Protein AF-A0A2P5E1N3-F1 (afdb_monomer_lite)

Structure (mmCIF, N/CA/C/O backbone):
data_AF-A0A2P5E1N3-F1
#
_entry.id   AF-A0A2P5E1N3-F1
#
loop_
_atom_site.group_PDB
_atom_site.id
_atom_site.type_symbol
_atom_site.label_atom_id
_atom_site.label_alt_id
_atom_site.label_comp_id
_atom_site.label_asym_id
_atom_si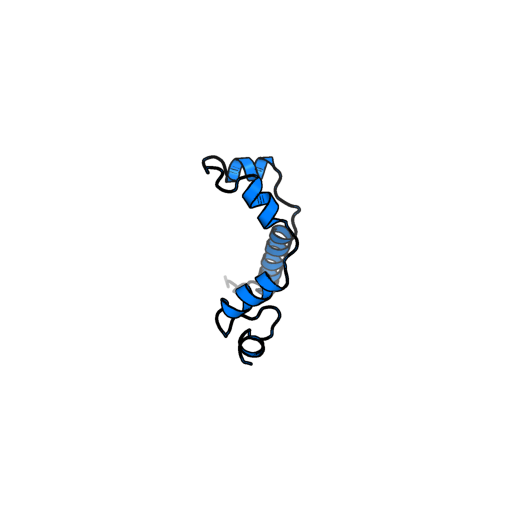te.label_entity_id
_atom_site.label_seq_id
_atom_site.pdbx_PDB_ins_code
_atom_site.Cartn_x
_atom_site.Cartn_y
_atom_site.Cartn_z
_atom_site.occupancy
_atom_site.B_iso_or_equiv
_atom_site.auth_seq_id
_atom_site.auth_comp_id
_atom_site.auth_asym_id
_atom_site.auth_atom_id
_atom_site.pdbx_PDB_model_num
ATOM 1 N N . MET A 1 1 ? -3.501 2.877 -59.679 1.00 39.47 1 MET A N 1
ATOM 2 C CA . MET A 1 1 ? -3.053 2.029 -58.555 1.00 39.47 1 MET A CA 1
ATOM 3 C C . MET A 1 1 ? -3.841 2.467 -57.329 1.00 39.47 1 MET A C 1
ATOM 5 O O . MET A 1 1 ? -3.687 3.600 -56.897 1.00 39.47 1 MET A O 1
ATOM 9 N N . ARG A 1 2 ? -4.819 1.660 -56.908 1.00 38.91 2 ARG A N 1
ATOM 10 C CA . ARG A 1 2 ? -5.811 2.009 -55.881 1.00 38.91 2 ARG A CA 1
ATOM 11 C C . ARG A 1 2 ? -5.284 1.495 -54.542 1.00 38.91 2 ARG A C 1
ATOM 13 O O . ARG A 1 2 ? -5.077 0.298 -54.405 1.00 38.91 2 ARG A O 1
ATOM 20 N N . MET A 1 3 ? -4.998 2.403 -53.615 1.00 42.53 3 MET A N 1
ATOM 21 C CA . MET A 1 3 ? -4.577 2.059 -52.258 1.00 42.53 3 MET A CA 1
ATOM 22 C C . MET A 1 3 ? -5.846 1.738 -51.466 1.00 42.53 3 MET A C 1
ATOM 24 O O . MET A 1 3 ? -6.635 2.639 -51.183 1.00 42.53 3 MET A O 1
ATOM 28 N N . GLU A 1 4 ? -6.095 0.459 -51.190 1.00 45.91 4 GLU A N 1
ATOM 29 C CA . GLU A 1 4 ? -7.156 0.065 -50.266 1.00 45.91 4 GLU A CA 1
ATOM 30 C C . GLU A 1 4 ? -6.752 0.465 -48.846 1.00 45.91 4 GLU A C 1
ATOM 32 O O . GLU A 1 4 ? -5.682 0.100 -48.356 1.00 45.91 4 GLU A O 1
ATOM 37 N N . GLY A 1 5 ? -7.606 1.264 -48.205 1.00 52.16 5 GLY A N 1
ATOM 38 C CA . GLY A 1 5 ? -7.486 1.608 -46.797 1.00 52.16 5 GLY A CA 1
ATOM 39 C C . GLY A 1 5 ? -7.644 0.346 -45.960 1.00 52.16 5 GLY A C 1
ATOM 40 O O . GLY A 1 5 ? -8.750 -0.159 -45.793 1.00 52.16 5 GLY A O 1
ATOM 41 N N . GLY A 1 6 ? -6.525 -0.172 -45.459 1.00 53.06 6 GLY A N 1
ATOM 42 C CA . GLY A 1 6 ? -6.522 -1.279 -44.518 1.00 53.06 6 GLY A CA 1
ATOM 43 C C . GLY A 1 6 ? -7.115 -0.826 -43.190 1.00 53.06 6 GLY A C 1
ATOM 44 O O . GLY A 1 6 ? -6.463 -0.113 -42.429 1.00 53.06 6 GLY A O 1
ATOM 45 N N . GLU A 1 7 ? -8.345 -1.247 -42.900 1.00 54.50 7 GLU A N 1
ATOM 46 C CA . GLU A 1 7 ? -8.889 -1.216 -41.545 1.00 54.50 7 GLU A CA 1
ATOM 47 C C . GLU A 1 7 ? -7.935 -1.979 -40.618 1.00 54.50 7 GLU A C 1
ATOM 49 O O . GLU A 1 7 ? -7.831 -3.209 -40.657 1.00 54.50 7 GLU A O 1
ATOM 54 N N . ILE A 1 8 ? -7.228 -1.254 -39.752 1.00 59.03 8 ILE A N 1
ATOM 55 C CA . ILE A 1 8 ? -6.526 -1.872 -38.632 1.00 59.03 8 ILE A CA 1
ATOM 56 C C . ILE A 1 8 ? -7.612 -2.480 -37.745 1.00 59.03 8 ILE A C 1
ATOM 58 O O . ILE A 1 8 ? -8.385 -1.762 -37.113 1.00 59.03 8 ILE A O 1
ATOM 62 N N . LYS A 1 9 ? -7.696 -3.815 -37.717 1.00 60.97 9 LYS A N 1
ATOM 6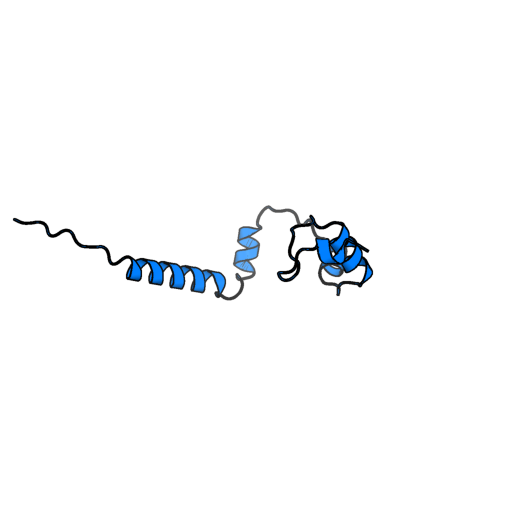3 C CA . LYS A 1 9 ? -8.609 -4.573 -36.850 1.00 60.97 9 LYS A CA 1
ATOM 64 C C . LYS A 1 9 ? -8.343 -4.217 -35.382 1.00 60.97 9 LYS A C 1
ATOM 66 O O . LYS A 1 9 ? -7.550 -4.877 -34.713 1.00 60.97 9 LYS A O 1
ATOM 71 N N . VAL A 1 10 ? -9.050 -3.209 -34.869 1.00 60.91 10 VAL A N 1
ATOM 72 C CA . VAL A 1 10 ? -8.951 -2.680 -33.493 1.00 60.91 10 VAL A CA 1
ATOM 73 C C . VAL A 1 10 ? -9.041 -3.796 -32.445 1.00 60.91 10 VAL A C 1
ATOM 75 O O . VAL A 1 10 ? -8.276 -3.806 -31.488 1.00 60.91 10 VAL A O 1
ATOM 78 N N . LYS A 1 11 ? -9.876 -4.819 -32.686 1.00 60.75 11 LYS A N 1
ATOM 79 C CA . LYS A 1 11 ? -10.006 -6.001 -31.812 1.00 60.75 11 LYS A CA 1
ATOM 80 C C . LYS A 1 11 ? -8.701 -6.791 -31.629 1.00 60.75 11 LYS A C 1
ATOM 82 O O . LYS A 1 11 ? -8.490 -7.372 -30.569 1.00 60.75 11 LYS A O 1
ATOM 87 N N . GLY A 1 12 ? -7.836 -6.830 -32.645 1.00 73.12 12 GLY A N 1
ATOM 88 C CA . GLY A 1 12 ? -6.531 -7.490 -32.555 1.00 73.12 12 GLY A CA 1
ATOM 89 C C . GLY A 1 12 ? -5.570 -6.728 -31.646 1.00 73.12 12 GLY A C 1
ATOM 90 O O . GLY A 1 12 ? -4.877 -7.340 -30.840 1.00 73.12 12 GLY A O 1
ATOM 91 N N . VAL A 1 13 ? -5.596 -5.395 -31.715 1.00 83.38 13 VAL A N 1
ATOM 92 C CA . VAL A 1 13 ? -4.785 -4.521 -30.856 1.00 83.38 13 VAL A CA 1
ATOM 93 C C . VAL A 1 13 ? -5.254 -4.602 -29.405 1.00 83.38 13 VAL A C 1
ATOM 95 O O . VAL A 1 13 ? -4.423 -4.750 -28.515 1.00 83.38 13 VAL A O 1
ATOM 98 N N . THR A 1 14 ? -6.569 -4.592 -29.157 1.00 89.12 14 THR A N 1
ATOM 99 C CA . THR A 1 14 ? -7.125 -4.732 -27.799 1.00 89.12 14 THR A CA 1
ATOM 100 C C . THR A 1 14 ? -6.636 -6.008 -27.124 1.00 89.12 14 THR A C 1
ATOM 102 O O . THR A 1 14 ? -6.144 -5.951 -26.003 1.00 89.12 14 THR A O 1
ATOM 105 N N . LYS A 1 15 ? -6.676 -7.143 -27.831 1.00 89.62 15 LYS A N 1
ATOM 106 C CA . LYS A 1 15 ? -6.201 -8.418 -27.287 1.00 89.62 15 LYS A CA 1
ATOM 107 C C . LYS A 1 15 ? -4.701 -8.400 -26.977 1.00 89.62 15 LYS A C 1
ATOM 109 O O . LYS A 1 15 ? -4.289 -8.900 -25.939 1.00 89.62 15 LYS A O 1
ATOM 114 N N . VAL A 1 16 ? -3.889 -7.780 -27.837 1.00 91.69 16 VAL A N 1
ATOM 115 C CA . VAL A 1 16 ? -2.446 -7.615 -27.591 1.00 91.69 16 VAL A CA 1
ATOM 116 C C . VAL A 1 16 ? -2.191 -6.776 -26.336 1.00 91.69 16 VAL A C 1
ATOM 118 O O . VAL A 1 16 ? -1.335 -7.136 -25.531 1.00 91.69 16 VAL A O 1
ATOM 121 N N . VAL A 1 17 ? -2.946 -5.692 -26.141 1.00 92.06 17 VAL A N 1
ATOM 122 C CA . VAL A 1 17 ? -2.843 -4.832 -24.950 1.00 92.06 17 VAL A CA 1
ATOM 123 C C . VAL A 1 17 ? -3.279 -5.581 -23.688 1.00 92.06 17 VAL A C 1
ATOM 125 O O . VAL A 1 17 ? -2.573 -5.546 -22.681 1.00 92.06 17 VAL A O 1
ATOM 128 N N . GLU A 1 18 ? -4.405 -6.293 -23.738 1.00 92.44 18 GLU A N 1
ATOM 129 C CA . GLU A 1 18 ? -4.899 -7.102 -22.618 1.00 92.44 18 GLU A CA 1
ATOM 130 C C . GLU A 1 18 ? -3.910 -8.202 -22.227 1.00 92.44 18 GLU A C 1
ATOM 132 O O . GLU A 1 18 ? -3.594 -8.348 -21.046 1.00 92.44 18 GLU A O 1
ATOM 137 N N . ASP A 1 19 ? -3.386 -8.946 -23.203 1.00 90.88 19 ASP A N 1
ATOM 138 C CA . ASP A 1 19 ? -2.417 -10.018 -22.965 1.00 90.88 19 ASP A CA 1
ATOM 139 C C . ASP A 1 19 ? -1.098 -9.465 -22.407 1.00 90.88 19 ASP A C 1
ATOM 141 O O . ASP A 1 19 ? -0.477 -10.090 -21.545 1.00 90.88 19 ASP A O 1
ATOM 145 N N . TYR A 1 20 ? -0.674 -8.285 -22.867 1.00 88.56 20 TYR A N 1
ATOM 146 C CA . TYR A 1 20 ? 0.513 -7.599 -22.363 1.00 88.56 20 TYR A CA 1
ATOM 147 C C . TYR A 1 20 ? 0.358 -7.212 -20.888 1.00 88.56 20 TYR A C 1
ATOM 149 O O . TYR A 1 20 ? 1.177 -7.610 -20.057 1.00 88.56 20 TYR A O 1
ATOM 157 N N . PHE A 1 21 ? -0.719 -6.505 -20.535 1.00 90.06 21 PHE A N 1
ATOM 158 C CA . PHE A 1 21 ? -0.936 -6.086 -19.150 1.00 90.06 21 PHE A CA 1
ATOM 159 C C . PHE A 1 21 ? -1.265 -7.260 -18.229 1.00 90.06 21 PHE A C 1
ATOM 161 O O . PHE A 1 21 ? -0.764 -7.288 -17.107 1.00 90.06 21 PHE A O 1
ATOM 168 N N . ARG A 1 22 ? -2.005 -8.278 -18.691 1.00 88.69 22 ARG A N 1
ATOM 169 C CA . ARG A 1 22 ? -2.187 -9.519 -17.918 1.00 88.69 22 ARG A CA 1
ATOM 170 C C . ARG A 1 22 ? -0.850 -10.150 -17.567 1.00 88.69 22 ARG A C 1
ATOM 172 O O . ARG A 1 22 ? -0.676 -10.549 -16.427 1.00 88.69 22 ARG A O 1
ATOM 179 N N . LYS A 1 23 ? 0.093 -10.228 -18.508 1.00 86.69 23 LYS A N 1
ATOM 180 C CA . LYS A 1 23 ? 1.420 -10.800 -18.237 1.00 86.69 23 LYS A CA 1
ATOM 181 C C . LYS A 1 23 ? 2.222 -9.963 -17.246 1.00 86.69 23 LYS A C 1
ATOM 183 O O . LYS A 1 23 ? 2.843 -10.549 -16.374 1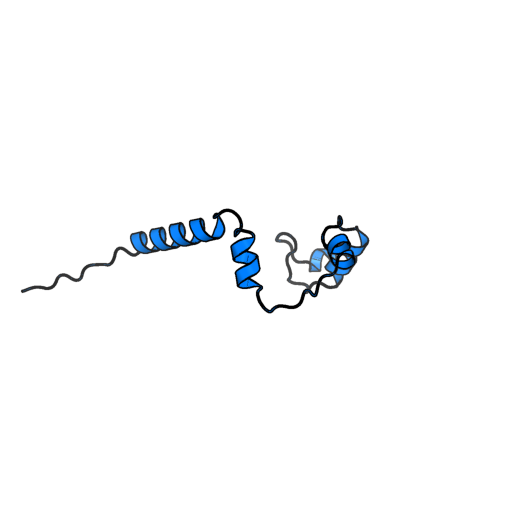.00 86.69 23 LYS A O 1
ATOM 188 N N . ILE A 1 24 ? 2.178 -8.635 -17.347 1.00 84.62 24 ILE A N 1
ATOM 189 C CA . ILE A 1 24 ? 2.873 -7.737 -16.407 1.00 84.62 24 ILE A CA 1
ATOM 190 C C . ILE A 1 24 ? 2.286 -7.827 -14.997 1.00 84.62 24 ILE A C 1
ATOM 192 O O . ILE A 1 24 ? 3.027 -7.833 -14.022 1.00 84.62 24 ILE A O 1
ATOM 196 N N . PHE A 1 25 ? 0.962 -7.895 -14.873 1.00 82.19 25 PHE A N 1
ATOM 197 C CA . PHE A 1 25 ? 0.304 -7.926 -13.566 1.00 82.19 25 PHE A CA 1
ATOM 198 C C . PHE A 1 25 ? 0.175 -9.335 -12.974 1.00 82.19 25 PHE A C 1
ATOM 200 O O . PHE A 1 25 ? -0.084 -9.461 -11.782 1.00 82.19 25 PHE A O 1
ATOM 207 N N . ALA A 1 26 ? 0.353 -10.386 -13.780 1.00 81.75 26 ALA A N 1
ATOM 208 C CA . ALA A 1 26 ? 0.364 -11.777 -13.324 1.00 81.75 26 ALA A CA 1
ATOM 209 C C . ALA A 1 26 ? 1.773 -12.382 -13.230 1.00 81.75 26 ALA A C 1
ATOM 211 O O . ALA A 1 26 ? 1.904 -13.518 -12.774 1.00 81.75 26 ALA A O 1
ATOM 212 N N . SER A 1 27 ? 2.822 -11.686 -13.688 1.00 72.62 27 SER A N 1
ATOM 213 C CA . SER A 1 27 ? 4.188 -12.196 -13.578 1.00 72.62 27 SER A CA 1
ATOM 214 C C . SER A 1 27 ? 4.572 -12.364 -12.106 1.00 72.62 27 SER A C 1
ATOM 216 O O . SER A 1 27 ? 4.258 -11.481 -11.305 1.00 72.62 27 SER A O 1
ATOM 218 N N . PRO A 1 28 ? 5.241 -13.476 -11.741 1.00 62.84 28 PRO A N 1
ATOM 219 C CA . PRO A 1 28 ? 5.690 -13.698 -10.375 1.00 62.84 28 PRO A CA 1
ATOM 220 C C . PRO A 1 28 ? 6.582 -12.541 -9.925 1.00 62.84 28 PRO A C 1
ATOM 222 O O . PRO A 1 28 ? 7.307 -11.962 -10.736 1.00 62.84 28 PRO A O 1
ATOM 225 N N . SER A 1 29 ? 6.472 -12.209 -8.639 1.00 67.69 29 SER A N 1
ATOM 226 C CA . SER A 1 29 ? 7.143 -11.100 -7.964 1.00 67.69 29 SER A CA 1
ATOM 227 C C . SER A 1 29 ? 8.574 -10.893 -8.461 1.00 67.69 29 SER A C 1
ATOM 229 O O . SER A 1 29 ? 9.328 -11.861 -8.585 1.00 67.69 29 SER A O 1
ATOM 231 N N . SER A 1 30 ? 8.936 -9.633 -8.732 1.00 76.69 30 SER A N 1
ATOM 232 C CA . SER A 1 30 ? 10.292 -9.218 -9.102 1.00 76.69 30 SER A CA 1
ATOM 233 C C . SER A 1 30 ? 11.333 -9.936 -8.248 1.00 76.69 30 SER A C 1
ATOM 235 O O . SER A 1 30 ? 11.150 -10.074 -7.035 1.00 76.69 30 SER A O 1
ATOM 237 N N . SER A 1 31 ? 12.425 -10.395 -8.864 1.00 85.38 31 SER A N 1
ATOM 238 C CA . SER A 1 31 ? 13.487 -11.042 -8.098 1.00 85.38 31 SER A CA 1
ATOM 239 C C . SER A 1 31 ? 14.052 -10.067 -7.060 1.00 85.38 31 SER A C 1
ATOM 241 O O . SER A 1 31 ? 14.008 -8.850 -7.257 1.00 85.38 31 SER A O 1
ATOM 243 N N . GLN A 1 32 ? 14.632 -10.580 -5.972 1.00 85.19 32 GLN A N 1
ATOM 244 C CA . GLN A 1 32 ? 15.287 -9.724 -4.975 1.00 85.19 32 GLN A CA 1
ATOM 245 C C . GLN A 1 32 ? 16.324 -8.794 -5.630 1.00 85.19 32 GLN A C 1
ATOM 247 O O . GLN A 1 32 ? 16.409 -7.621 -5.295 1.00 85.19 32 GLN A O 1
ATOM 252 N N . MET A 1 33 ? 17.032 -9.287 -6.652 1.00 90.12 33 MET A N 1
ATOM 253 C CA . MET A 1 33 ? 18.005 -8.512 -7.422 1.00 90.12 33 MET A CA 1
ATOM 254 C C . MET A 1 33 ? 17.376 -7.328 -8.172 1.00 90.12 33 MET A C 1
ATOM 256 O O . MET A 1 33 ? 17.984 -6.257 -8.249 1.00 90.12 33 MET 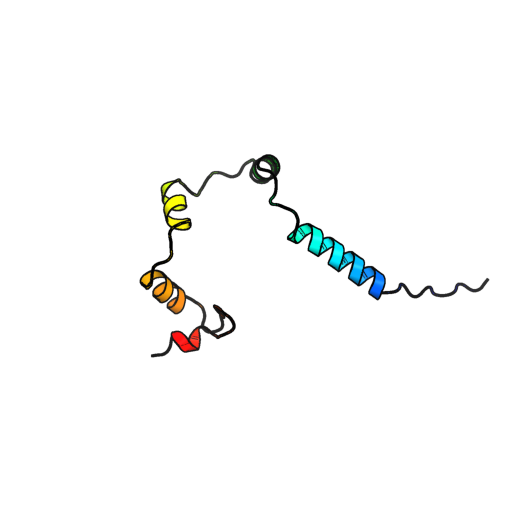A O 1
ATOM 260 N N . ASP A 1 34 ? 16.173 -7.501 -8.725 1.00 90.06 34 ASP A N 1
ATOM 261 C CA . ASP A 1 34 ? 15.446 -6.426 -9.411 1.00 90.06 34 ASP A CA 1
ATOM 262 C C . ASP A 1 34 ? 14.990 -5.354 -8.419 1.00 90.06 34 ASP A C 1
ATOM 264 O O . ASP A 1 34 ? 15.106 -4.160 -8.704 1.00 90.06 34 ASP A O 1
ATOM 268 N N . ILE A 1 35 ? 14.528 -5.777 -7.238 1.00 88.06 35 ILE A N 1
ATOM 269 C CA . ILE A 1 35 ? 14.139 -4.880 -6.145 1.00 88.06 35 ILE A CA 1
ATOM 270 C C . ILE A 1 35 ? 15.359 -4.085 -5.674 1.00 88.06 35 ILE A C 1
ATOM 272 O O . ILE A 1 35 ? 15.308 -2.858 -5.676 1.00 88.06 35 ILE A O 1
ATOM 276 N N . ASP A 1 36 ? 16.474 -4.753 -5.376 1.00 89.56 36 ASP A N 1
ATOM 277 C CA . ASP A 1 36 ? 17.717 -4.116 -4.921 1.00 89.56 36 ASP A CA 1
ATOM 278 C C . ASP A 1 36 ? 18.274 -3.132 -5.959 1.00 89.56 36 ASP A C 1
ATOM 280 O O . ASP A 1 36 ? 18.866 -2.103 -5.625 1.00 89.56 36 ASP A O 1
ATOM 284 N N . ARG A 1 37 ? 18.103 -3.433 -7.252 1.00 91.88 37 ARG A N 1
ATOM 285 C CA . ARG A 1 37 ? 18.471 -2.510 -8.329 1.00 91.88 37 ARG A CA 1
ATOM 286 C C . ARG A 1 37 ? 17.551 -1.292 -8.360 1.00 91.88 37 ARG A C 1
ATOM 288 O O . ARG A 1 37 ? 18.057 -0.186 -8.540 1.00 91.88 37 ARG A O 1
ATOM 295 N N . ALA A 1 38 ? 16.242 -1.487 -8.213 1.00 90.38 38 ALA A N 1
ATOM 296 C CA . ALA A 1 38 ? 15.250 -0.414 -8.246 1.00 90.38 38 ALA A CA 1
ATOM 297 C C . ALA A 1 38 ? 15.332 0.510 -7.020 1.00 90.38 38 ALA A C 1
ATOM 299 O O . ALA A 1 38 ? 15.068 1.704 -7.138 1.00 90.38 38 ALA A O 1
ATOM 300 N N . THR A 1 39 ? 15.729 -0.019 -5.862 1.00 90.88 39 THR A N 1
ATOM 301 C CA . THR A 1 39 ? 15.847 0.734 -4.603 1.00 90.88 39 THR A CA 1
ATOM 302 C C . THR A 1 39 ? 17.260 1.255 -4.338 1.00 90.88 39 THR A C 1
ATOM 304 O O . THR A 1 39 ? 17.494 1.915 -3.325 1.00 90.88 39 THR A O 1
ATOM 307 N N . ARG A 1 40 ? 18.215 1.009 -5.247 1.00 91.12 40 ARG A N 1
ATOM 308 C CA . ARG A 1 40 ? 19.614 1.430 -5.106 1.00 91.12 40 ARG A CA 1
ATOM 309 C C . ARG A 1 40 ? 19.719 2.953 -4.972 1.00 91.12 40 ARG A C 1
ATOM 311 O O . ARG A 1 40 ? 19.608 3.675 -5.958 1.00 91.12 40 ARG A O 1
ATOM 318 N N . GLY A 1 41 ? 19.986 3.425 -3.756 1.00 91.31 41 GLY A N 1
ATOM 319 C CA . GLY A 1 41 ? 20.106 4.850 -3.423 1.00 91.31 41 GLY A CA 1
ATOM 320 C C . GLY A 1 41 ? 18.984 5.389 -2.535 1.00 91.31 41 GLY A C 1
ATOM 321 O O . GLY A 1 41 ? 19.068 6.531 -2.093 1.00 91.31 41 GLY A O 1
ATOM 322 N N . LEU A 1 42 ? 17.967 4.578 -2.236 1.00 90.38 42 LEU A N 1
ATOM 323 C CA . LEU A 1 42 ? 16.984 4.890 -1.205 1.00 90.38 42 LEU A CA 1
ATOM 324 C C . LEU A 1 42 ? 17.541 4.514 0.171 1.00 90.38 42 LEU A C 1
ATOM 326 O O . LEU A 1 42 ? 18.124 3.443 0.348 1.00 90.38 42 LEU A O 1
ATOM 330 N N . SER A 1 43 ? 17.343 5.386 1.156 1.00 89.19 43 SER A N 1
ATOM 331 C CA . SER A 1 43 ? 17.543 5.038 2.560 1.00 89.19 43 SER A CA 1
ATOM 332 C C . SER A 1 43 ? 16.409 4.144 3.051 1.00 89.19 43 SER A C 1
ATOM 334 O O . SER A 1 43 ? 15.244 4.338 2.698 1.00 89.19 43 SER A O 1
ATOM 336 N N . VAL A 1 44 ? 16.743 3.175 3.902 1.00 86.88 44 VAL A N 1
ATOM 337 C CA . VAL A 1 44 ? 15.741 2.383 4.619 1.00 86.88 44 VAL A CA 1
ATOM 338 C C . VAL A 1 44 ? 15.043 3.299 5.626 1.00 86.88 44 VAL A C 1
ATOM 340 O O . VAL A 1 44 ? 15.692 3.860 6.504 1.00 86.88 44 VAL A O 1
ATOM 343 N N . HIS A 1 45 ? 13.729 3.468 5.474 1.00 88.88 45 HIS A N 1
ATOM 344 C CA . HIS A 1 45 ? 12.893 4.291 6.363 1.00 88.88 45 HIS A CA 1
ATOM 345 C C . HIS A 1 45 ? 11.962 3.475 7.259 1.00 88.88 45 HIS A C 1
ATOM 347 O O . HIS A 1 45 ? 11.358 4.031 8.169 1.00 88.88 45 HIS A O 1
ATOM 353 N N . VAL A 1 46 ? 11.821 2.181 6.980 1.00 92.12 46 VAL A N 1
ATOM 354 C CA . VAL A 1 46 ? 11.032 1.254 7.787 1.00 92.12 46 VAL A CA 1
ATOM 355 C C . VAL A 1 46 ? 12.025 0.408 8.561 1.00 92.12 46 VAL A C 1
ATOM 357 O O . VAL A 1 46 ? 12.724 -0.416 7.971 1.00 92.12 46 VAL A O 1
ATOM 360 N N . ASP A 1 47 ? 12.133 0.661 9.860 1.00 94.06 47 ASP A N 1
ATOM 361 C CA . ASP A 1 47 ? 12.930 -0.180 10.745 1.00 94.06 47 ASP A CA 1
ATOM 362 C C . ASP A 1 47 ? 12.202 -1.498 11.070 1.00 94.06 47 ASP A C 1
ATOM 364 O O . ASP A 1 47 ? 11.072 -1.749 10.642 1.00 94.06 47 ASP A O 1
ATOM 368 N N . GLU A 1 48 ? 12.865 -2.377 11.816 1.00 94.19 48 GLU A N 1
ATOM 369 C CA . GLU A 1 48 ? 12.300 -3.679 12.165 1.00 94.19 48 GLU A CA 1
ATOM 370 C C . GLU A 1 48 ? 11.050 -3.578 13.044 1.00 94.19 48 GLU A C 1
ATOM 372 O O . GLU A 1 48 ? 10.165 -4.424 12.935 1.00 94.19 48 GLU A O 1
ATOM 377 N N . GLU A 1 49 ? 10.958 -2.579 13.922 1.00 95.81 49 GLU A N 1
ATOM 378 C CA . GLU A 1 49 ? 9.797 -2.396 14.792 1.00 95.81 49 GLU A CA 1
ATOM 379 C C . GLU A 1 49 ? 8.591 -1.908 13.998 1.00 95.81 49 GLU A C 1
ATOM 381 O O . GLU A 1 49 ? 7.506 -2.482 14.106 1.00 95.81 49 GLU A O 1
ATOM 386 N N . MET A 1 50 ? 8.800 -0.914 13.139 1.00 95.00 50 MET A N 1
ATOM 387 C CA . MET A 1 50 ? 7.810 -0.447 12.180 1.00 95.00 50 MET A CA 1
ATOM 388 C C . MET A 1 50 ? 7.350 -1.598 11.292 1.00 95.00 50 MET A C 1
ATOM 390 O O . MET A 1 50 ? 6.150 -1.786 11.119 1.00 95.00 50 MET A O 1
ATOM 394 N N . ASN A 1 51 ? 8.279 -2.404 10.770 1.00 94.69 51 ASN A N 1
ATOM 395 C CA . ASN A 1 51 ? 7.926 -3.543 9.933 1.00 94.69 51 ASN A CA 1
ATOM 396 C C . ASN A 1 51 ? 7.113 -4.589 10.706 1.00 94.69 51 ASN A C 1
ATOM 398 O O . ASN A 1 51 ? 6.130 -5.087 10.169 1.00 94.69 51 ASN A O 1
ATOM 402 N N . ARG A 1 52 ? 7.472 -4.889 11.966 1.00 96.19 52 ARG A N 1
ATOM 403 C CA . ARG A 1 52 ? 6.689 -5.790 12.831 1.00 96.19 52 ARG A CA 1
ATOM 404 C C . ARG A 1 52 ? 5.254 -5.301 13.012 1.00 96.19 52 ARG A C 1
ATOM 406 O O . ARG A 1 52 ? 4.345 -6.112 12.897 1.00 96.19 52 ARG A O 1
ATOM 413 N N . ARG A 1 53 ? 5.060 -3.999 13.235 1.00 93.69 53 ARG A N 1
ATOM 414 C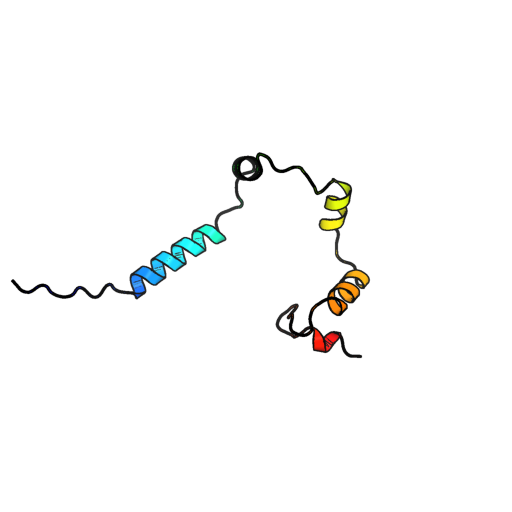 CA . ARG A 1 53 ? 3.726 -3.389 13.340 1.00 93.69 53 ARG A CA 1
ATOM 415 C C . ARG A 1 53 ? 2.969 -3.422 12.011 1.00 93.69 53 ARG A C 1
ATOM 417 O O . ARG A 1 53 ? 1.803 -3.767 11.968 1.00 93.69 53 ARG A O 1
ATOM 424 N N . LEU A 1 54 ? 3.632 -3.141 10.888 1.00 92.88 54 LEU A N 1
ATOM 425 C CA . LEU A 1 54 ? 2.991 -3.139 9.564 1.00 92.88 54 LEU A CA 1
ATOM 426 C C . LEU A 1 54 ? 2.469 -4.514 9.118 1.00 92.88 54 LEU A C 1
ATOM 428 O O . LEU A 1 54 ? 1.569 -4.573 8.281 1.00 92.88 54 LEU A O 1
ATOM 432 N N . ILE A 1 55 ? 3.047 -5.604 9.630 1.00 94.62 55 ILE A N 1
ATOM 433 C CA . ILE A 1 55 ? 2.637 -6.979 9.304 1.00 94.62 55 ILE A CA 1
ATOM 434 C C . ILE A 1 55 ? 1.742 -7.613 10.375 1.00 94.62 55 ILE A C 1
ATOM 436 O O . ILE A 1 55 ? 1.385 -8.787 10.245 1.00 94.62 55 ILE A O 1
ATOM 440 N N . GLU A 1 56 ? 1.415 -6.884 11.444 1.00 94.88 56 GLU A N 1
ATOM 441 C CA . GLU A 1 56 ? 0.581 -7.409 12.518 1.00 94.88 56 GLU A CA 1
ATOM 442 C C . GLU A 1 56 ? -0.894 -7.505 12.088 1.00 94.88 56 GLU A C 1
ATOM 444 O O . GLU A 1 56 ? -1.343 -6.763 11.207 1.00 94.88 56 GLU A O 1
ATOM 449 N N . PRO A 1 57 ? -1.674 -8.444 12.652 1.00 95.62 57 PRO A N 1
ATOM 450 C CA . PRO A 1 57 ? -3.113 -8.466 12.431 1.00 95.62 57 PRO A CA 1
ATOM 451 C C . PRO A 1 57 ? -3.749 -7.162 12.913 1.00 95.62 57 PRO A C 1
ATOM 453 O O . PRO A 1 57 ? -3.468 -6.714 14.020 1.00 95.62 57 PRO A O 1
ATOM 456 N N . PHE A 1 58 ? -4.653 -6.600 12.112 1.00 91.75 58 PHE A N 1
ATOM 457 C CA . PHE A 1 58 ? -5.396 -5.407 12.505 1.00 91.75 58 PHE A CA 1
ATOM 458 C C . PHE A 1 58 ? -6.279 -5.669 13.736 1.00 91.75 58 PHE A C 1
ATOM 460 O O . PHE A 1 58 ? -6.864 -6.748 13.894 1.00 91.75 58 PHE A O 1
ATOM 467 N N . SER A 1 59 ? -6.424 -4.650 14.573 1.00 93.31 59 SER A N 1
ATOM 468 C CA . SER A 1 59 ? -7.347 -4.614 15.710 1.00 93.31 59 SER A CA 1
ATOM 469 C C . SER A 1 59 ? -8.702 -4.001 15.339 1.00 93.31 59 SER A C 1
ATOM 471 O O . SER A 1 59 ? -8.860 -3.324 14.318 1.00 93.31 59 SER A O 1
ATOM 473 N N . GLU A 1 60 ? -9.715 -4.235 16.175 1.00 92.25 60 GLU A N 1
ATOM 474 C CA . GLU A 1 60 ? -11.034 -3.616 16.001 1.00 92.25 60 GLU A CA 1
ATOM 475 C C . GLU A 1 60 ? -10.954 -2.092 16.175 1.00 92.25 60 GLU A C 1
ATOM 477 O O . GLU A 1 60 ? -11.613 -1.340 15.452 1.00 92.25 60 GLU A O 1
ATOM 482 N N . GLU A 1 61 ? -10.122 -1.636 17.107 1.00 93.12 61 GLU A N 1
ATOM 483 C CA . GLU A 1 61 ? -9.841 -0.230 17.375 1.00 93.12 61 GLU A CA 1
ATOM 484 C C . GLU A 1 61 ? -9.240 0.458 16.146 1.00 93.12 61 GLU A C 1
ATOM 486 O O . GLU A 1 61 ? -9.769 1.478 15.705 1.00 93.12 61 GLU A O 1
ATOM 491 N N . GLU A 1 62 ? -8.215 -0.133 15.527 1.00 91.44 62 GLU A N 1
ATOM 492 C CA . GLU A 1 62 ? -7.613 0.401 14.298 1.00 91.44 62 GLU A CA 1
ATOM 493 C C . GLU A 1 62 ? -8.614 0.459 13.146 1.00 91.44 62 GLU A C 1
ATOM 495 O O . GLU A 1 62 ? -8.639 1.442 12.402 1.00 91.44 62 GLU A O 1
ATOM 500 N N . ILE A 1 63 ? -9.477 -0.556 13.002 1.00 89.19 63 ILE A N 1
ATOM 501 C CA . ILE A 1 63 ? -10.542 -0.531 11.991 1.00 89.19 63 ILE A CA 1
ATOM 502 C C . ILE A 1 63 ? -11.492 0.637 12.250 1.00 89.19 63 ILE A C 1
ATOM 504 O O . ILE A 1 63 ? -11.837 1.354 11.308 1.00 89.19 63 ILE A O 1
ATOM 508 N N . LYS A 1 64 ? -11.925 0.837 13.500 1.00 89.25 64 LYS A N 1
ATOM 509 C CA . LYS A 1 64 ? -12.809 1.949 13.869 1.00 89.25 64 LYS A CA 1
ATOM 510 C C . LYS A 1 64 ? -12.135 3.283 13.568 1.00 89.25 64 LYS A C 1
ATOM 512 O O . LYS A 1 64 ? -12.703 4.094 12.842 1.00 89.25 64 LYS A O 1
ATOM 517 N N . GLU A 1 65 ? -10.920 3.504 14.048 1.00 90.88 65 GLU A N 1
ATOM 518 C CA . GLU A 1 65 ? -10.195 4.755 13.809 1.00 90.88 65 GLU A CA 1
ATOM 519 C C . GLU A 1 65 ? -9.987 5.021 12.316 1.00 90.88 65 GLU A C 1
ATOM 521 O O . GLU A 1 65 ? -10.312 6.105 11.822 1.00 90.88 65 GLU A O 1
ATOM 526 N N . ALA A 1 66 ? -9.514 4.026 11.562 1.00 89.25 66 ALA A N 1
ATOM 527 C CA . ALA A 1 66 ? -9.345 4.140 10.119 1.00 89.25 66 ALA A CA 1
ATOM 528 C C . ALA A 1 66 ? -10.677 4.448 9.425 1.00 89.25 66 ALA A C 1
ATOM 530 O O . ALA A 1 66 ? -10.730 5.302 8.538 1.00 89.25 66 ALA A O 1
ATOM 531 N N . LEU A 1 67 ? -11.765 3.801 9.852 1.00 88.31 67 LEU A N 1
ATOM 532 C CA . LEU A 1 67 ? -13.100 4.047 9.329 1.00 88.31 67 LEU A CA 1
ATOM 533 C C . LEU A 1 67 ? -13.528 5.496 9.523 1.00 88.31 67 LEU A C 1
ATOM 535 O O . LEU A 1 67 ? -13.960 6.100 8.547 1.00 88.31 67 LEU A O 1
ATOM 539 N N . PHE A 1 68 ? -13.381 6.071 10.714 1.00 88.62 68 PHE A N 1
ATOM 540 C CA . PHE A 1 68 ? -13.760 7.466 10.972 1.00 88.62 68 PHE A CA 1
ATOM 541 C C . PHE A 1 68 ? -12.818 8.485 10.316 1.00 88.62 68 PHE A C 1
ATOM 543 O O . PHE A 1 68 ? -13.251 9.590 9.992 1.00 88.62 68 PHE A O 1
ATOM 550 N N . ASN A 1 69 ? -11.574 8.096 10.031 1.00 88.25 69 ASN A N 1
ATOM 551 C CA . ASN A 1 69 ? -10.605 8.923 9.308 1.00 88.25 69 ASN A CA 1
ATOM 552 C C . ASN A 1 69 ? -10.747 8.856 7.774 1.00 88.25 69 ASN A C 1
ATOM 554 O O . ASN A 1 69 ? -10.192 9.691 7.055 1.00 88.25 69 ASN A O 1
ATOM 558 N N . MET A 1 70 ? -11.479 7.879 7.230 1.00 87.69 70 MET A N 1
ATOM 559 C CA . MET A 1 70 ? -11.734 7.799 5.791 1.00 87.69 70 MET A CA 1
ATOM 560 C C . MET A 1 70 ? -12.735 8.867 5.328 1.00 87.69 70 MET A C 1
ATOM 562 O O . MET A 1 70 ? -13.760 9.109 5.957 1.00 87.69 70 MET A O 1
ATOM 566 N N . GLY A 1 71 ? -12.511 9.450 4.146 1.00 86.62 71 GLY A N 1
ATOM 567 C CA . GLY A 1 71 ? -13.512 10.321 3.519 1.00 86.62 71 GLY A CA 1
ATOM 568 C C . GLY A 1 71 ? -14.827 9.575 3.248 1.00 86.62 71 GLY A C 1
ATOM 569 O O . GLY A 1 71 ? -14.797 8.412 2.855 1.00 86.62 71 GLY A O 1
ATOM 570 N N . HIS A 1 72 ? -15.973 10.244 3.407 1.00 82.75 72 HIS A N 1
ATOM 571 C CA . HIS A 1 72 ? -17.332 9.661 3.370 1.00 82.75 72 HIS A CA 1
ATOM 572 C C . HIS A 1 72 ? -17.686 8.830 2.122 1.00 82.75 72 HIS A C 1
ATOM 574 O O . HIS A 1 72 ? -18.603 8.007 2.142 1.00 82.75 72 HIS A O 1
ATOM 580 N N . THR A 1 73 ? -16.999 9.075 1.005 1.00 84.88 73 THR A N 1
ATOM 581 C CA . THR A 1 73 ? -17.218 8.395 -0.279 1.00 84.88 73 THR A CA 1
ATOM 582 C C . THR A 1 73 ? -16.199 7.294 -0.567 1.00 84.88 73 THR A C 1
ATOM 584 O O . THR A 1 73 ? -16.364 6.578 -1.556 1.00 84.88 73 THR A O 1
ATOM 587 N N . LYS A 1 74 ? -15.174 7.114 0.281 1.00 83.69 74 LYS A N 1
ATOM 588 C CA . LYS A 1 74 ? -14.279 5.953 0.204 1.00 83.69 74 LYS A CA 1
ATOM 589 C C . LYS A 1 74 ? -15.116 4.701 0.442 1.00 83.69 74 LYS A C 1
ATOM 591 O O . LYS A 1 74 ? -15.895 4.648 1.391 1.00 83.69 74 LYS A O 1
ATOM 596 N N . ALA A 1 75 ? -14.975 3.714 -0.436 1.00 72.81 75 ALA A N 1
ATOM 597 C CA . ALA A 1 75 ? -15.680 2.451 -0.313 1.00 72.81 75 ALA A CA 1
ATOM 598 C C . ALA A 1 75 ? -14.714 1.379 0.205 1.00 72.81 75 ALA A C 1
ATOM 600 O O . ALA A 1 75 ? -13.839 0.981 -0.562 1.00 72.81 75 ALA A O 1
ATOM 601 N N . PRO A 1 76 ? -14.838 0.906 1.462 1.00 68.06 76 PRO A N 1
ATOM 602 C CA . PRO A 1 76 ? -13.972 -0.151 1.977 1.00 68.06 76 PRO A CA 1
ATOM 603 C C . PRO A 1 76 ? -14.166 -1.460 1.207 1.00 68.06 76 PRO A C 1
ATOM 605 O O . PRO A 1 76 ? -13.196 -2.141 0.926 1.00 68.06 76 PRO A O 1
ATOM 608 N N . ASN A 1 77 ? -15.412 -1.767 0.818 1.00 70.56 77 ASN A N 1
ATOM 609 C CA . ASN A 1 77 ? -15.807 -2.993 0.113 1.00 70.56 77 ASN A CA 1
ATOM 610 C C . ASN A 1 77 ? -17.041 -2.750 -0.783 1.00 70.56 77 ASN A C 1
ATOM 612 O O . ASN A 1 77 ? -18.041 -3.457 -0.706 1.00 70.56 77 ASN A O 1
ATOM 616 N N . GLY A 1 78 ? -17.032 -1.673 -1.575 1.00 75.31 78 GLY A N 1
ATOM 617 C CA . GLY A 1 78 ? -18.156 -1.304 -2.456 1.00 75.31 78 GLY A CA 1
ATOM 618 C C . GLY A 1 78 ? -19.309 -0.543 -1.779 1.00 75.31 78 GLY A C 1
ATOM 619 O O . GLY A 1 78 ? -20.083 0.121 -2.465 1.00 75.31 78 GLY A O 1
ATOM 620 N N . PHE A 1 79 ? -19.380 -0.541 -0.447 1.00 77.38 79 PHE A N 1
ATOM 621 C CA . PHE A 1 79 ? -20.257 0.345 0.330 1.00 77.38 79 PHE A CA 1
ATOM 622 C C . PHE A 1 79 ? -19.513 1.607 0.748 1.00 77.38 79 PHE A C 1
ATOM 624 O O . PHE A 1 79 ? -18.351 1.528 1.123 1.00 77.38 79 PHE A O 1
ATOM 631 N N . ARG A 1 80 ? -20.168 2.770 0.709 1.00 81.75 80 ARG A N 1
ATOM 632 C CA . ARG A 1 80 ? -19.564 4.032 1.164 1.00 81.75 80 ARG A CA 1
ATOM 633 C C . ARG A 1 80 ? -19.350 4.020 2.681 1.00 81.75 80 ARG A C 1
ATOM 635 O O . ARG A 1 80 ? -20.245 3.607 3.416 1.00 81.75 80 ARG A O 1
ATOM 642 N N . SER A 1 81 ? -18.209 4.526 3.143 1.00 84.06 81 SER A N 1
ATOM 643 C CA . SER A 1 81 ? -17.859 4.621 4.569 1.00 84.06 81 SER A CA 1
ATOM 644 C C . SER A 1 81 ? -18.900 5.372 5.407 1.00 84.06 81 SER A C 1
ATOM 646 O O . SER A 1 81 ? -19.098 5.018 6.565 1.00 84.06 81 SER A O 1
ATOM 648 N N . ILE A 1 82 ? -19.636 6.327 4.822 1.00 84.12 82 ILE A N 1
ATOM 649 C CA . ILE A 1 82 ? -20.680 7.095 5.523 1.00 84.12 82 ILE A CA 1
ATOM 650 C C . ILE A 1 82 ? -21.751 6.236 6.213 1.00 84.12 82 ILE A C 1
ATOM 652 O O . ILE A 1 82 ? -22.270 6.634 7.253 1.00 84.12 82 ILE A O 1
ATOM 656 N N . PHE A 1 83 ? -22.048 5.040 5.690 1.00 83.00 83 PHE A N 1
ATOM 657 C CA . PHE A 1 83 ? -23.016 4.128 6.314 1.00 83.00 83 PHE A CA 1
ATOM 658 C C . PHE A 1 83 ? -22.559 3.596 7.675 1.00 83.00 83 PHE A C 1
ATOM 660 O O . PHE A 1 83 ? -23.393 3.185 8.470 1.00 83.00 83 PHE A O 1
ATOM 667 N N . TYR A 1 84 ? -21.254 3.605 7.937 1.00 83.81 84 TYR A N 1
ATOM 668 C CA . TYR A 1 84 ? -20.657 3.091 9.168 1.00 83.81 84 TYR A CA 1
ATOM 669 C C . TYR A 1 84 ? -20.093 4.209 10.060 1.00 83.81 84 TYR A C 1
ATOM 671 O O . TYR A 1 84 ? -19.684 3.948 11.185 1.00 83.81 84 TYR A O 1
ATOM 679 N N . GLN A 1 85 ? -20.055 5.447 9.556 1.00 86.25 85 GLN A N 1
ATOM 680 C CA . GLN A 1 85 ? -19.603 6.636 10.288 1.00 86.25 85 GLN A CA 1
ATOM 681 C C . GLN A 1 85 ? -20.748 7.405 10.962 1.00 86.25 85 GLN A C 1
ATOM 683 O O . GLN A 1 85 ? -20.499 8.317 11.745 1.00 86.25 85 GLN A O 1
ATOM 688 N N . THR A 1 86 ? -21.999 7.087 10.631 1.00 74.50 86 THR A N 1
ATOM 689 C CA . THR A 1 86 ? -23.176 7.759 11.194 1.00 74.50 86 THR A CA 1
ATOM 690 C C . THR A 1 86 ? -23.835 6.799 12.185 1.00 74.50 86 THR A C 1
ATOM 692 O O . THR A 1 86 ? -24.220 5.705 11.775 1.00 74.50 86 THR A O 1
ATOM 695 N N . PHE A 1 87 ? -23.917 7.182 13.463 1.00 60.94 87 PHE A N 1
ATOM 696 C CA . PHE A 1 87 ? -24.598 6.432 14.530 1.00 60.94 87 PHE A CA 1
ATOM 697 C C . PHE A 1 87 ? -25.976 7.022 14.820 1.00 60.94 87 PHE A C 1
ATOM 699 O O . PHE A 1 87 ? -26.079 8.271 14.837 1.00 60.94 87 PHE A O 1
#

Secondary structure (DSSP, 8-state):
---------HHHH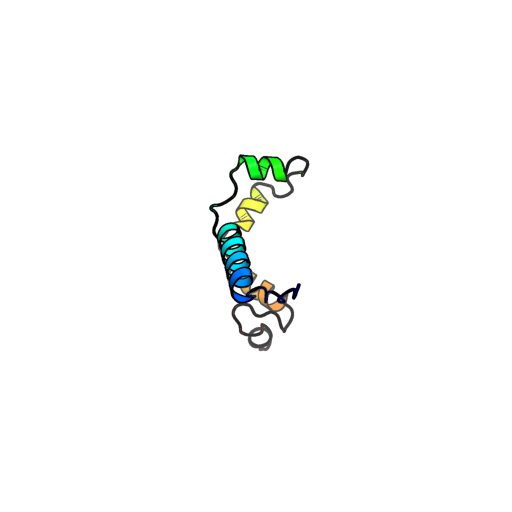HHHHHHHHHHHHHS----HHHHHHHTTTPPP---HHHHHHHTSPPPHHHHHHHHHHS-TT--SSSS-THHHH--

Sequence (87 aa):
MRMEGGEIKVKGVTKVVEDYFRKIFASPSSSQMDIDRATRGLSVHVDEEMNRRLIEPFSEEEIKEALFNMGHTKAPNGFRSIFYQTF

Foldseek 3Di:
DDDDDDDPPVVVVVVVVVVVVCCVVVPPDDDPVRVCVVCVPPDDPQDPVNVVVVPDDDDPVNVVVVLLVDDQQDDPPPDGSVVVNDD

pLDDT: mean 82.07, std 13.99, range [38.91, 96.19]

Radius of gyration: 23.59 Å; chains: 1; bounding box: 45×24×76 Å

Organism: Parasponia andersonii (NCBI:txid3476)